Protein AF-W8VR87-F1 (afdb_monomer_lite)

Sequence (104 aa):
MQVTAYYTTHAPYSLTKVNDLENDFDFKKIDGTYYNSETDSNISMKHLEGANYEISYRSDKNTKGLLVSSTKILVNSYSLKFHEDALLLNGERIKKVRFHRKDK

pLDDT: mean 87.35, std 7.9, range [54.66, 95.56]

Radius of gyration: 15.16 Å; chains: 1; bounding box: 36×24×44 Å

Foldseek 3Di:
DKDWDDDPPDDIDIDDDADAEDPPQDPQVQAAKWAAPVVRWIWGWDDDDDQWIWIDGDPPDIFIWGRRYSFWIDTPQWIWGDDDQWIFIDGPPDGRRITGGPPD

Secondary structure (DSSP, 8-state):
-EEEE--SSS--EEEEPPPPPPTT--GGGG-EEEEETTTTEEEEEEEEETTEEEEEEETTEEEEEEEEETTEEEETTEEEEEETTEEEEE-SS---EEEEES--

Organism: NCBI:txid1454201

Structure (mmCIF, N/CA/C/O backbone):
data_AF-W8VR87-F1
#
_entry.id   AF-W8VR87-F1
#
loop_
_atom_site.group_PDB
_atom_site.id
_atom_site.type_symbol
_atom_site.label_atom_id
_atom_site.label_alt_id
_atom_site.label_comp_id
_atom_site.label_asym_id
_atom_site.label_entity_id
_atom_site.label_seq_id
_atom_site.pdbx_PDB_ins_code
_atom_site.Cartn_x
_atom_site.Cartn_y
_atom_site.Cartn_z
_atom_site.occupancy
_atom_site.B_iso_or_equiv
_atom_site.auth_seq_id
_atom_site.auth_comp_id
_atom_site.auth_asym_id
_atom_site.auth_atom_id
_atom_site.pdbx_PDB_model_num
ATOM 1 N N . MET A 1 1 ? -19.605 -4.711 -7.605 1.00 71.38 1 MET A N 1
ATOM 2 C CA . MET A 1 1 ? -20.234 -4.251 -8.868 1.00 71.38 1 MET A CA 1
ATOM 3 C C . MET A 1 1 ? -19.171 -3.584 -9.732 1.00 71.38 1 MET A C 1
ATOM 5 O O . MET A 1 1 ? -18.379 -2.815 -9.196 1.00 71.38 1 MET A O 1
ATOM 9 N N . GLN A 1 2 ? -19.120 -3.895 -11.027 1.00 78.81 2 GLN A N 1
ATOM 10 C CA . GLN A 1 2 ? -18.176 -3.317 -11.989 1.00 78.81 2 GLN A CA 1
ATOM 11 C C . GLN A 1 2 ? -18.969 -2.678 -13.128 1.00 78.81 2 GLN A C 1
ATOM 13 O O . GLN A 1 2 ? -19.934 -3.270 -13.601 1.00 78.81 2 GLN A O 1
ATOM 18 N N . VAL A 1 3 ? -18.571 -1.476 -13.535 1.00 82.19 3 VAL A N 1
ATOM 19 C CA . VAL A 1 3 ? -19.163 -0.743 -14.656 1.00 82.19 3 VAL A CA 1
ATOM 20 C C . VAL A 1 3 ? -18.102 -0.616 -15.737 1.00 82.19 3 VAL A C 1
ATOM 22 O O . VAL A 1 3 ? -16.987 -0.173 -15.457 1.00 82.19 3 VAL A O 1
ATOM 25 N N . THR A 1 4 ? -18.442 -1.006 -16.962 1.00 86.06 4 THR A N 1
ATOM 26 C CA . THR A 1 4 ? -17.551 -0.910 -18.121 1.00 86.06 4 THR A CA 1
ATOM 27 C C . THR A 1 4 ? -18.212 -0.047 -19.186 1.00 86.06 4 THR A C 1
ATOM 29 O O . THR A 1 4 ? -19.338 -0.320 -19.594 1.00 86.06 4 THR A O 1
ATOM 32 N N . ALA A 1 5 ? -17.514 1.001 -19.618 1.00 84.19 5 ALA A N 1
ATOM 33 C CA . ALA A 1 5 ? -17.937 1.874 -20.702 1.00 84.19 5 ALA A CA 1
ATOM 34 C C . ALA A 1 5 ? -17.221 1.475 -21.997 1.00 84.19 5 ALA A C 1
ATOM 36 O O . ALA A 1 5 ? -15.992 1.343 -22.027 1.00 84.19 5 ALA A O 1
ATOM 37 N N . TYR A 1 6 ? -18.003 1.289 -23.059 1.00 87.62 6 TYR A N 1
ATOM 38 C CA . TYR A 1 6 ? -17.521 0.930 -24.388 1.00 87.62 6 TYR A CA 1
ATOM 39 C C . TYR A 1 6 ? -17.634 2.134 -25.320 1.00 87.62 6 TYR A C 1
ATOM 41 O O . TYR A 1 6 ? -18.678 2.781 -25.379 1.00 87.62 6 TYR A O 1
ATOM 49 N N . TYR A 1 7 ? -16.566 2.402 -26.064 1.00 83.38 7 TYR A N 1
ATOM 50 C CA . TYR A 1 7 ? -16.497 3.463 -27.063 1.00 83.38 7 TYR A CA 1
ATOM 51 C C . TYR A 1 7 ? -15.960 2.883 -28.370 1.00 83.38 7 TYR A C 1
ATOM 53 O O . TYR A 1 7 ? -15.197 1.920 -28.359 1.00 83.38 7 TYR A O 1
ATOM 61 N N . THR A 1 8 ? -16.345 3.465 -29.503 1.00 86.31 8 THR A N 1
ATOM 62 C CA . THR A 1 8 ? -15.891 3.011 -30.828 1.00 86.31 8 THR A CA 1
ATOM 63 C C . THR A 1 8 ? -14.470 3.470 -31.160 1.00 86.31 8 THR A C 1
ATOM 65 O O . THR A 1 8 ? -13.828 2.878 -32.021 1.00 86.31 8 THR A O 1
ATOM 68 N N . THR A 1 9 ? -13.969 4.514 -30.491 1.00 90.94 9 THR A N 1
ATOM 69 C CA . THR A 1 9 ? -12.705 5.189 -30.829 1.00 90.94 9 THR A CA 1
ATOM 70 C C . THR A 1 9 ? -11.526 4.806 -29.937 1.00 90.94 9 THR A C 1
ATOM 72 O O . THR A 1 9 ? -10.380 5.033 -30.323 1.00 90.94 9 THR A O 1
ATOM 75 N N . HIS A 1 10 ? -11.772 4.238 -28.752 1.00 80.12 10 HIS A N 1
ATOM 76 C CA . HIS A 1 10 ? -10.743 3.937 -27.752 1.00 80.12 10 HIS A CA 1
ATOM 77 C C . HIS A 1 10 ? -11.044 2.630 -27.017 1.00 80.12 10 HIS A C 1
ATOM 79 O O . HIS A 1 10 ? -12.169 2.131 -27.035 1.00 80.12 10 HIS A O 1
ATOM 85 N N . ALA A 1 11 ? -10.026 2.090 -26.344 1.00 80.94 11 ALA A N 1
ATOM 86 C CA . ALA A 1 11 ? -10.167 0.876 -25.551 1.00 80.94 11 ALA A CA 1
ATOM 87 C C . ALA A 1 11 ? -11.200 1.049 -24.410 1.00 80.94 11 ALA A C 1
ATOM 89 O O . ALA A 1 11 ? -11.346 2.155 -23.883 1.00 80.94 11 ALA A O 1
ATOM 90 N N . PRO A 1 12 ? -11.901 -0.026 -23.998 1.00 84.38 12 PRO A N 1
ATOM 91 C CA . PRO A 1 12 ? -12.911 0.042 -22.945 1.00 84.38 12 PRO A CA 1
ATOM 92 C C . PRO A 1 12 ? -12.331 0.481 -21.599 1.00 84.38 12 PRO A C 1
ATOM 94 O O . PRO A 1 12 ? -11.272 0.010 -21.178 1.00 84.38 12 PRO A O 1
ATOM 97 N N . TYR A 1 13 ? -13.082 1.309 -20.876 1.00 80.44 13 TYR A N 1
ATOM 98 C CA . TYR A 1 13 ? -12.734 1.736 -19.521 1.00 80.44 13 TYR A CA 1
ATOM 99 C C . TYR A 1 13 ? -13.603 0.999 -18.507 1.00 80.44 13 TYR A C 1
ATOM 101 O O . TYR A 1 13 ? -14.819 0.927 -18.666 1.00 80.44 13 TYR A O 1
ATOM 109 N N . SER A 1 14 ? -12.990 0.449 -17.456 1.00 77.44 14 SER A N 1
ATOM 110 C CA . SER A 1 14 ? -13.707 -0.260 -16.388 1.00 77.44 14 SER A CA 1
ATOM 111 C C . SER A 1 14 ? -13.452 0.376 -15.027 1.00 77.44 14 SER A C 1
ATOM 113 O O . SER A 1 14 ? -12.302 0.590 -14.641 1.00 77.44 14 SER A O 1
ATOM 115 N N . LEU A 1 15 ? -14.530 0.622 -14.284 1.00 80.50 15 LEU A N 1
ATOM 116 C CA . LEU A 1 15 ? -14.512 1.083 -12.901 1.00 80.50 15 LEU A CA 1
ATOM 117 C C . LEU A 1 15 ? -15.139 0.008 -12.005 1.00 80.50 15 LEU A C 1
ATOM 119 O O . LEU A 1 15 ? -16.288 -0.391 -12.194 1.00 80.50 15 LEU A O 1
ATOM 123 N N . THR A 1 16 ? -14.398 -0.458 -11.003 1.00 76.56 16 THR A N 1
ATOM 124 C CA . THR A 1 16 ? -14.889 -1.445 -10.030 1.00 76.56 16 THR A CA 1
ATOM 125 C C . THR A 1 16 ? -15.177 -0.747 -8.706 1.00 76.56 16 THR A C 1
ATOM 127 O O . THR A 1 16 ? -14.275 -0.127 -8.139 1.00 76.56 16 THR A O 1
ATOM 130 N N . LYS A 1 17 ? -16.414 -0.866 -8.198 1.00 75.69 17 LYS A N 1
ATOM 131 C CA . LYS A 1 17 ? -16.760 -0.396 -6.849 1.00 75.69 17 LYS A CA 1
ATOM 132 C C . LYS A 1 17 ? -15.943 -1.191 -5.832 1.00 75.69 17 LYS A C 1
ATOM 134 O O . LYS A 1 17 ? -15.944 -2.422 -5.879 1.00 75.69 17 LYS A O 1
ATOM 139 N N . VAL A 1 18 ? -15.254 -0.486 -4.944 1.00 70.94 18 VAL A N 1
ATOM 140 C CA . VAL A 1 18 ? -14.530 -1.092 -3.826 1.00 70.94 18 VAL A CA 1
ATOM 141 C C . VAL A 1 18 ? -15.487 -1.196 -2.638 1.00 70.94 18 VAL A C 1
ATOM 143 O O . VAL A 1 18 ? -16.355 -0.338 -2.484 1.00 70.94 18 VAL A O 1
ATOM 146 N N . ASN A 1 19 ? -15.377 -2.271 -1.858 1.00 75.94 19 ASN A N 1
ATOM 147 C CA . ASN A 1 19 ? -16.158 -2.420 -0.633 1.00 75.94 19 ASN A CA 1
ATOM 148 C C . ASN A 1 19 ? -15.685 -1.406 0.408 1.00 75.94 19 ASN A C 1
ATOM 150 O O . ASN A 1 19 ? -14.486 -1.121 0.490 1.00 75.94 19 ASN A O 1
ATOM 154 N N . ASP A 1 20 ? -16.635 -0.899 1.186 1.00 72.56 20 ASP A N 1
ATOM 155 C CA . ASP A 1 20 ? -16.362 0.036 2.268 1.00 72.56 20 ASP A CA 1
ATOM 156 C C . ASP A 1 20 ? -15.540 -0.636 3.382 1.00 72.56 20 ASP A C 1
ATOM 158 O O . ASP A 1 20 ? -15.425 -1.864 3.456 1.00 72.56 20 ASP A O 1
ATOM 162 N N . LEU A 1 21 ? -14.922 0.187 4.229 1.00 76.31 21 LEU A N 1
ATOM 163 C CA . LEU A 1 21 ? -14.232 -0.278 5.429 1.00 76.31 21 LEU A CA 1
ATOM 164 C C . LEU A 1 21 ? -15.253 -0.859 6.412 1.00 76.31 21 LEU A C 1
ATOM 166 O O . LEU A 1 21 ? -16.270 -0.231 6.698 1.00 76.31 21 LEU A O 1
ATOM 170 N N . GLU A 1 22 ? -14.977 -2.056 6.923 1.00 76.19 22 GLU A N 1
ATOM 171 C CA . GLU A 1 22 ? -15.753 -2.631 8.021 1.00 76.19 22 GLU A CA 1
ATOM 172 C C . GLU A 1 22 ? -15.567 -1.774 9.283 1.00 76.19 22 GLU A C 1
ATOM 174 O O . GLU A 1 22 ? -14.479 -1.242 9.516 1.00 76.19 22 GLU A O 1
ATOM 179 N N . ASN A 1 23 ? -16.618 -1.636 10.098 1.00 71.75 23 ASN A N 1
ATOM 180 C CA . ASN A 1 23 ? -16.594 -0.767 11.284 1.00 71.75 23 ASN A CA 1
ATOM 181 C C . ASN A 1 23 ? -15.508 -1.165 12.302 1.00 71.75 23 ASN A C 1
ATOM 183 O O . ASN A 1 23 ? -14.956 -0.293 12.966 1.00 71.75 23 ASN A O 1
ATOM 187 N N . ASP A 1 24 ? -15.161 -2.454 12.368 1.00 80.75 24 ASP A N 1
ATOM 188 C CA . ASP A 1 24 ? -14.183 -3.011 13.312 1.00 80.75 24 ASP A CA 1
ATOM 189 C C . ASP A 1 24 ? -12.816 -3.285 12.660 1.00 80.75 24 ASP A C 1
ATOM 191 O O . ASP A 1 24 ? -12.053 -4.150 13.098 1.00 80.75 24 ASP A O 1
ATOM 195 N N . PHE A 1 25 ? -12.494 -2.584 11.569 1.00 83.75 25 PHE A N 1
ATOM 196 C CA . PHE A 1 25 ? -11.222 -2.773 10.882 1.00 83.75 25 PHE A CA 1
ATOM 197 C C . PHE A 1 25 ? -10.035 -2.358 11.769 1.00 83.75 25 PHE A C 1
ATOM 199 O O . PHE A 1 25 ? -9.902 -1.198 12.160 1.00 83.75 25 PHE A O 1
ATOM 206 N N . ASP A 1 26 ? -9.122 -3.296 12.039 1.00 87.81 26 ASP A N 1
ATOM 207 C CA . ASP A 1 26 ? -7.871 -2.996 12.738 1.00 87.81 26 ASP A CA 1
ATOM 208 C C . ASP A 1 26 ? -6.890 -2.272 11.807 1.00 87.81 26 ASP A C 1
ATOM 210 O O . ASP A 1 26 ? -6.113 -2.880 11.062 1.00 87.81 26 ASP A O 1
ATOM 214 N N . PHE A 1 27 ? -6.911 -0.943 11.880 1.00 87.44 27 PHE A N 1
ATOM 215 C CA . PHE A 1 27 ? -6.040 -0.076 11.095 1.00 87.44 27 PHE A CA 1
ATOM 216 C C . PHE A 1 27 ? -4.546 -0.318 11.359 1.00 87.44 27 PHE A C 1
ATOM 218 O O . PHE A 1 27 ? -3.735 -0.153 10.443 1.00 87.44 27 PHE A O 1
AT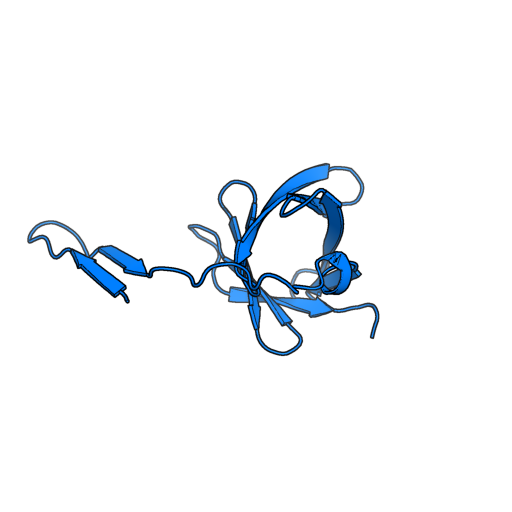OM 225 N N . LYS A 1 28 ? -4.163 -0.759 12.562 1.00 88.75 28 LYS A N 1
ATOM 226 C CA . LYS A 1 28 ? -2.753 -0.981 12.915 1.00 88.75 28 LYS A CA 1
ATOM 227 C C . LYS A 1 28 ? -2.190 -2.271 12.332 1.00 88.75 28 LYS A C 1
ATOM 229 O O . LYS A 1 28 ? -0.976 -2.405 12.214 1.00 88.75 28 LYS A O 1
ATOM 234 N N . LYS A 1 29 ? -3.038 -3.202 11.887 1.00 89.06 29 LYS A N 1
ATOM 235 C CA . LYS A 1 29 ? -2.603 -4.454 11.244 1.00 89.06 29 LYS A CA 1
ATOM 236 C C . LYS A 1 29 ? -1.713 -4.225 10.013 1.00 89.06 29 LYS A C 1
ATOM 238 O O . LYS A 1 29 ? -0.870 -5.073 9.693 1.00 89.06 29 LYS A O 1
ATOM 243 N N . ILE A 1 30 ? -1.928 -3.103 9.323 1.00 89.94 30 ILE A N 1
ATOM 244 C CA . ILE A 1 30 ? -1.217 -2.704 8.102 1.00 89.94 30 ILE A CA 1
ATOM 245 C C . ILE A 1 30 ? 0.205 -2.201 8.393 1.00 89.94 30 ILE A C 1
ATOM 247 O O . ILE A 1 30 ? 1.065 -2.287 7.510 1.00 89.94 30 ILE A O 1
ATOM 251 N N . ASP A 1 31 ? 0.465 -1.721 9.609 1.00 92.00 31 ASP A N 1
ATOM 252 C CA . ASP A 1 31 ? 1.739 -1.108 9.976 1.00 92.00 31 ASP A CA 1
ATOM 253 C C . ASP A 1 31 ? 2.899 -2.086 9.830 1.00 92.00 31 ASP A C 1
ATOM 255 O O . ASP A 1 31 ? 2.817 -3.254 10.214 1.00 92.00 31 ASP A O 1
ATOM 259 N N . GLY A 1 32 ? 4.009 -1.606 9.286 1.00 91.44 32 GLY A N 1
ATOM 260 C CA . GLY A 1 32 ? 5.209 -2.413 9.113 1.00 91.44 32 GLY A CA 1
ATOM 261 C C . GLY A 1 32 ? 5.958 -2.085 7.837 1.00 91.44 32 GLY A C 1
ATOM 262 O O . GLY A 1 32 ? 5.639 -1.135 7.117 1.00 91.44 32 GLY A O 1
ATOM 263 N N . THR A 1 33 ? 6.979 -2.891 7.570 1.00 92.62 33 THR A N 1
ATOM 264 C CA . THR A 1 33 ? 7.855 -2.729 6.410 1.00 92.62 33 THR A CA 1
ATOM 265 C C . THR A 1 33 ? 7.670 -3.869 5.419 1.00 92.62 33 THR A C 1
ATOM 267 O O . THR A 1 33 ? 7.636 -5.047 5.773 1.00 92.62 33 THR A O 1
ATOM 270 N N . TYR A 1 34 ? 7.578 -3.505 4.146 1.00 93.19 34 TYR A N 1
ATOM 271 C CA . TYR A 1 34 ? 7.403 -4.399 3.015 1.00 93.19 34 TYR A CA 1
ATOM 272 C C . TYR A 1 34 ? 8.616 -4.271 2.096 1.00 93.19 34 TYR A C 1
ATOM 274 O O . TYR A 1 34 ? 8.985 -3.167 1.707 1.00 93.19 34 TYR A O 1
ATOM 282 N N . TYR A 1 35 ? 9.231 -5.389 1.732 1.00 94.06 35 TYR A N 1
ATOM 283 C CA . TYR A 1 35 ? 10.447 -5.453 0.932 1.00 94.06 35 TYR A CA 1
ATOM 284 C C . TYR A 1 35 ? 10.196 -6.158 -0.400 1.00 94.06 35 TYR A C 1
ATOM 286 O O . TYR A 1 35 ? 9.523 -7.188 -0.455 1.00 94.06 35 TYR A O 1
ATOM 294 N N . ASN A 1 36 ? 10.748 -5.613 -1.477 1.00 93.69 36 ASN A N 1
ATOM 295 C CA . ASN A 1 36 ? 10.809 -6.265 -2.778 1.00 93.69 36 ASN A CA 1
ATOM 296 C C . ASN A 1 36 ? 12.268 -6.649 -3.065 1.00 93.69 36 ASN A C 1
ATOM 298 O O . ASN A 1 36 ? 13.133 -5.777 -3.142 1.00 93.69 36 ASN A O 1
ATOM 302 N N . SER A 1 37 ? 12.514 -7.948 -3.246 1.00 92.12 37 SER A N 1
ATOM 303 C CA . SER A 1 37 ? 13.837 -8.518 -3.524 1.00 92.12 37 SER A CA 1
ATOM 304 C C . SER A 1 37 ? 14.307 -8.354 -4.973 1.00 92.12 37 SER A C 1
ATOM 306 O O . SER A 1 37 ? 15.491 -8.501 -5.241 1.00 92.12 37 SER A O 1
ATOM 308 N N . GLU A 1 38 ? 13.405 -8.081 -5.916 1.00 91.44 38 GLU A N 1
ATOM 309 C CA . GLU A 1 38 ? 13.730 -7.879 -7.336 1.00 91.44 38 GLU A CA 1
ATOM 310 C C . GLU A 1 38 ? 14.339 -6.493 -7.586 1.00 91.44 38 GLU A C 1
ATOM 312 O O . GLU A 1 38 ? 15.220 -6.342 -8.428 1.00 91.44 38 GLU A O 1
ATOM 317 N N . THR A 1 39 ? 13.869 -5.478 -6.858 1.00 90.44 39 THR A N 1
ATOM 318 C CA . THR A 1 39 ? 14.272 -4.073 -7.026 1.00 90.44 39 THR A CA 1
ATOM 319 C C . THR A 1 39 ? 15.038 -3.509 -5.832 1.00 90.44 39 THR A C 1
ATOM 321 O O . THR A 1 39 ? 15.344 -2.319 -5.826 1.00 90.44 39 THR A O 1
ATOM 324 N N . ASP A 1 40 ? 15.306 -4.337 -4.818 1.00 90.25 40 ASP A N 1
ATOM 325 C CA . ASP A 1 40 ? 15.948 -3.965 -3.550 1.00 90.25 40 ASP A CA 1
ATOM 326 C C . ASP A 1 40 ? 15.328 -2.710 -2.904 1.00 90.25 40 ASP A C 1
ATOM 328 O O . ASP A 1 40 ? 15.996 -1.766 -2.480 1.00 90.25 40 ASP A O 1
ATOM 332 N N . SER A 1 41 ? 13.995 -2.667 -2.878 1.00 89.94 41 SER A N 1
ATOM 333 C CA . SER A 1 41 ? 13.238 -1.495 -2.425 1.00 89.94 41 SER A CA 1
ATOM 334 C C . SER A 1 41 ? 12.326 -1.825 -1.254 1.00 89.94 41 SER A C 1
ATOM 336 O O . SER A 1 41 ? 11.730 -2.902 -1.212 1.00 89.94 41 SER A O 1
ATOM 338 N N . ASN A 1 42 ? 12.171 -0.871 -0.335 1.00 92.38 42 ASN A N 1
ATOM 339 C CA . ASN A 1 42 ? 11.323 -0.997 0.845 1.00 92.38 42 ASN A CA 1
ATOM 340 C C . ASN A 1 42 ? 10.153 -0.010 0.793 1.00 92.38 42 ASN A C 1
ATOM 342 O O . ASN A 1 42 ? 10.285 1.102 0.289 1.00 92.38 42 ASN A O 1
ATOM 346 N N . ILE A 1 43 ? 9.022 -0.414 1.358 1.00 92.38 43 ILE A N 1
ATOM 347 C CA . ILE A 1 43 ? 7.875 0.442 1.645 1.00 92.38 43 ILE A CA 1
ATOM 348 C C . ILE A 1 43 ? 7.564 0.275 3.123 1.00 92.38 43 ILE A C 1
ATOM 350 O O . ILE A 1 43 ? 7.223 -0.826 3.545 1.00 92.38 43 ILE A O 1
ATOM 354 N N . SER A 1 44 ? 7.642 1.344 3.904 1.00 93.19 44 SER A N 1
ATOM 355 C CA . SER A 1 44 ? 7.165 1.335 5.286 1.00 93.19 44 SER A CA 1
ATOM 356 C C . SER A 1 44 ? 5.828 2.056 5.376 1.00 93.19 44 SER A C 1
ATOM 358 O O . SER A 1 44 ? 5.609 3.076 4.721 1.00 93.19 44 SER A O 1
ATOM 360 N N . MET A 1 45 ? 4.921 1.498 6.173 1.00 93.12 45 MET A N 1
ATOM 361 C CA . MET A 1 45 ? 3.594 2.046 6.428 1.00 93.12 45 MET A CA 1
ATOM 362 C C . MET A 1 45 ? 3.399 2.250 7.917 1.00 93.12 45 MET A C 1
ATOM 364 O O . MET A 1 45 ? 3.718 1.368 8.716 1.00 93.12 45 MET A O 1
ATOM 368 N N . LYS A 1 46 ? 2.844 3.405 8.268 1.00 93.62 46 LYS A N 1
ATOM 369 C CA . LYS A 1 46 ? 2.507 3.762 9.637 1.00 93.62 46 LYS A CA 1
ATOM 370 C C . LYS A 1 46 ? 1.125 4.392 9.680 1.00 93.62 46 LYS A C 1
ATOM 372 O O . LYS A 1 46 ? 0.861 5.366 8.975 1.00 93.62 46 LYS A O 1
ATOM 377 N N . HIS A 1 47 ? 0.250 3.851 10.510 1.00 94.94 47 HIS A N 1
ATOM 378 C CA . HIS A 1 47 ? -1.064 4.412 10.764 1.00 94.94 47 HIS A CA 1
ATOM 379 C C . HIS A 1 47 ? -0.935 5.790 11.421 1.00 94.94 47 HIS A C 1
ATOM 381 O O . HIS A 1 47 ? -0.145 5.980 12.349 1.00 94.94 47 HIS A O 1
ATOM 387 N N . LEU A 1 48 ? -1.690 6.763 10.907 1.00 91.31 48 LEU A N 1
ATOM 388 C CA . LEU A 1 48 ? -1.775 8.104 11.482 1.00 91.31 48 LEU A CA 1
ATOM 389 C C . LEU A 1 48 ? -3.070 8.248 12.283 1.00 91.31 48 LEU A C 1
ATOM 391 O O . LEU A 1 48 ? -3.059 8.201 13.509 1.00 91.31 48 LEU A O 1
ATOM 395 N N . GLU A 1 49 ? -4.185 8.433 11.579 1.00 90.00 49 GLU A N 1
ATOM 396 C CA . GLU A 1 49 ? -5.504 8.646 12.167 1.00 90.00 49 GLU A CA 1
ATOM 397 C C . GLU A 1 49 ? -6.593 8.269 11.159 1.00 90.00 49 GLU A C 1
ATOM 399 O O . GLU A 1 49 ? -6.508 8.601 9.968 1.00 90.00 49 GLU A O 1
ATOM 404 N N . GLY A 1 50 ? -7.633 7.578 11.637 1.00 88.06 50 GLY A N 1
ATOM 405 C CA . GLY A 1 50 ? -8.718 7.076 10.797 1.00 88.06 50 GLY A CA 1
ATOM 406 C C . GLY A 1 50 ? -8.178 6.204 9.663 1.00 88.06 50 GLY A C 1
ATOM 407 O O . GLY A 1 50 ? -7.400 5.285 9.898 1.00 88.06 50 GLY A O 1
ATOM 408 N N . ALA A 1 51 ? -8.546 6.531 8.426 1.00 90.44 51 ALA A N 1
ATOM 409 C CA . ALA A 1 51 ? -8.087 5.835 7.225 1.00 90.44 51 ALA A CA 1
ATOM 410 C C . ALA A 1 51 ? -6.757 6.373 6.650 1.00 90.44 51 ALA A C 1
ATOM 412 O O . ALA A 1 51 ? -6.357 5.968 5.556 1.00 90.44 51 ALA A O 1
ATOM 413 N N . ASN A 1 52 ? -6.081 7.304 7.332 1.00 93.62 52 ASN A N 1
ATOM 414 C CA . ASN A 1 52 ? -4.851 7.917 6.835 1.00 93.62 52 ASN A CA 1
ATOM 415 C C . ASN A 1 52 ? -3.609 7.159 7.306 1.00 93.62 52 ASN A C 1
A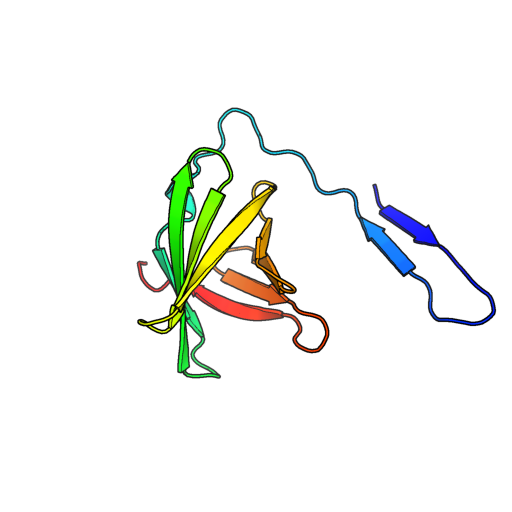TOM 417 O O . ASN A 1 52 ? -3.471 6.821 8.483 1.00 93.62 52 ASN A O 1
ATOM 421 N N . TYR A 1 53 ? -2.671 6.980 6.383 1.00 94.56 53 TYR A N 1
ATOM 422 C CA . TYR A 1 53 ? -1.386 6.334 6.621 1.00 94.56 53 TYR A CA 1
ATOM 423 C C . TYR A 1 53 ? -0.249 7.234 6.152 1.00 94.56 53 TYR A C 1
ATOM 425 O O . TYR A 1 53 ? -0.356 7.925 5.139 1.00 94.56 53 TYR A O 1
ATOM 433 N N . GLU A 1 54 ? 0.860 7.200 6.872 1.00 94.69 54 GLU A N 1
ATOM 434 C CA . GLU A 1 54 ? 2.144 7.693 6.404 1.00 94.69 54 GLU A CA 1
ATOM 435 C C . GLU A 1 54 ? 2.881 6.553 5.707 1.00 94.69 54 GLU A C 1
ATOM 437 O O . GLU A 1 54 ? 2.971 5.439 6.226 1.00 94.69 54 GLU A O 1
ATOM 442 N N . ILE A 1 55 ? 3.370 6.823 4.501 1.00 93.50 55 ILE A N 1
ATOM 443 C CA . ILE A 1 55 ? 4.021 5.834 3.649 1.00 93.50 55 ILE A CA 1
ATOM 444 C C . ILE A 1 55 ? 5.363 6.387 3.217 1.00 93.50 55 ILE A C 1
ATOM 446 O O . ILE A 1 55 ? 5.438 7.488 2.666 1.00 93.50 55 ILE A O 1
ATOM 450 N N . SER A 1 56 ? 6.415 5.609 3.436 1.00 91.50 56 SER A N 1
ATOM 451 C CA . SER A 1 56 ? 7.772 5.949 3.029 1.00 91.50 56 SER A CA 1
ATOM 452 C C . SER A 1 56 ? 8.326 4.886 2.085 1.00 91.50 56 SER A C 1
ATOM 454 O O . SER A 1 56 ? 8.297 3.691 2.364 1.00 91.50 56 SER A O 1
ATOM 456 N N . TYR A 1 57 ? 8.810 5.331 0.925 1.00 83.44 57 TYR A N 1
ATOM 457 C CA . TYR A 1 57 ? 9.441 4.471 -0.093 1.00 83.44 57 TYR A CA 1
ATOM 458 C C . TYR A 1 57 ? 10.973 4.457 0.032 1.00 83.44 57 TYR A C 1
ATOM 460 O O . TYR A 1 57 ? 11.666 3.635 -0.563 1.00 83.44 57 TYR A O 1
ATOM 468 N N . ARG A 1 58 ? 11.510 5.440 0.757 1.00 72.62 58 ARG A N 1
ATOM 469 C CA . ARG A 1 58 ? 12.929 5.669 1.028 1.00 72.62 58 ARG A CA 1
ATOM 470 C C . ARG A 1 58 ? 13.023 6.514 2.298 1.00 72.62 58 ARG A C 1
ATOM 472 O O . ARG A 1 58 ? 12.076 7.234 2.609 1.00 72.62 58 ARG A O 1
ATOM 479 N N . SER A 1 59 ? 14.141 6.431 3.013 1.00 65.94 59 SER A N 1
ATOM 480 C CA . SER A 1 59 ? 14.341 7.033 4.341 1.00 65.94 59 SER A CA 1
ATOM 481 C C . SER A 1 59 ? 14.074 8.544 4.434 1.00 65.94 59 SER A C 1
ATOM 483 O O . SER A 1 59 ? 13.935 9.065 5.532 1.00 65.94 59 SER A O 1
ATOM 485 N N . ASP A 1 60 ? 14.021 9.249 3.304 1.00 67.50 60 ASP A N 1
ATOM 486 C CA . ASP A 1 60 ? 13.934 10.705 3.197 1.00 67.50 60 ASP A CA 1
ATOM 487 C C . ASP A 1 60 ? 12.597 11.225 2.637 1.00 67.50 60 ASP A C 1
ATOM 489 O O . ASP A 1 60 ? 12.390 12.439 2.588 1.00 67.50 60 ASP A O 1
ATOM 493 N N . LYS A 1 61 ? 11.682 10.348 2.196 1.00 78.12 61 LYS A N 1
ATOM 494 C CA . LYS A 1 61 ? 10.422 10.767 1.560 1.00 78.12 61 LYS A CA 1
ATOM 495 C C . LYS A 1 61 ? 9.212 10.066 2.153 1.00 78.12 61 LYS A C 1
ATOM 497 O O . LYS A 1 61 ? 8.949 8.902 1.849 1.00 78.12 61 LYS A O 1
ATOM 502 N N . ASN A 1 62 ? 8.425 10.849 2.887 1.00 87.00 62 ASN A N 1
ATOM 503 C CA . ASN A 1 62 ? 7.129 10.449 3.414 1.00 87.00 62 ASN A CA 1
ATOM 504 C C . ASN A 1 62 ? 6.015 11.040 2.551 1.00 87.00 62 ASN A C 1
ATOM 506 O O . ASN A 1 62 ? 6.079 12.181 2.091 1.00 87.00 62 ASN A O 1
ATOM 510 N N . THR A 1 63 ? 4.971 10.258 2.334 1.00 92.38 63 THR A N 1
ATOM 511 C CA . THR A 1 63 ? 3.756 10.695 1.659 1.00 92.38 63 THR A CA 1
ATOM 512 C C . THR A 1 63 ? 2.537 10.169 2.401 1.00 92.38 63 THR A C 1
ATOM 514 O O . THR A 1 63 ? 2.639 9.258 3.222 1.00 92.38 63 THR A O 1
ATOM 517 N N . LYS A 1 64 ? 1.373 10.757 2.129 1.00 94.06 64 LYS A N 1
ATOM 518 C CA . LYS A 1 64 ? 0.120 10.351 2.760 1.00 94.06 64 LYS A CA 1
ATOM 519 C C . LYS A 1 64 ? -0.610 9.364 1.861 1.00 94.06 64 LYS A C 1
ATOM 521 O O . LYS A 1 64 ? -0.806 9.621 0.674 1.00 94.06 64 LYS A O 1
ATOM 526 N N . GLY A 1 65 ? -1.008 8.245 2.446 1.00 94.06 65 GLY A N 1
ATOM 527 C CA . GLY A 1 65 ? -1.900 7.268 1.849 1.00 94.06 65 GLY A CA 1
ATOM 528 C C . GLY A 1 65 ? -3.285 7.329 2.477 1.00 94.06 65 GLY A C 1
ATOM 529 O O . GLY A 1 65 ? -3.422 7.605 3.668 1.00 94.06 65 GLY A O 1
ATOM 530 N N . LEU A 1 66 ? -4.303 7.032 1.675 1.00 94.38 66 LEU A N 1
ATOM 531 C CA . LEU A 1 66 ? -5.683 6.876 2.121 1.00 94.38 66 LEU A CA 1
ATOM 532 C C . LEU A 1 66 ? -6.126 5.430 1.916 1.00 94.38 66 LEU A C 1
ATOM 534 O O . LEU A 1 66 ? -6.145 4.932 0.787 1.00 94.38 66 LEU A O 1
ATOM 538 N N . LEU A 1 67 ? -6.507 4.763 2.998 1.00 93.31 67 LEU A N 1
ATOM 539 C CA . LEU A 1 67 ? -7.142 3.455 2.962 1.00 93.31 67 LEU A CA 1
ATOM 540 C C . LEU A 1 67 ? -8.583 3.618 2.476 1.00 93.31 67 LEU A C 1
ATOM 542 O O . LEU A 1 67 ? -9.423 4.203 3.147 1.00 93.31 67 LEU A O 1
ATOM 546 N N . VAL A 1 68 ? -8.863 3.111 1.280 1.00 91.06 68 VAL A N 1
ATOM 547 C CA . VAL A 1 68 ? -10.193 3.207 0.652 1.00 91.06 68 VAL A CA 1
ATOM 548 C C . VAL A 1 68 ? -10.999 1.918 0.787 1.00 91.06 68 VAL A C 1
ATOM 550 O O . VAL A 1 68 ? -12.148 1.867 0.370 1.00 91.06 68 VAL A O 1
ATOM 553 N N . SER A 1 69 ? -10.376 0.861 1.311 1.00 90.38 69 SER A N 1
ATOM 554 C CA . SER A 1 69 ? -11.003 -0.413 1.676 1.00 90.38 69 SER A CA 1
ATOM 555 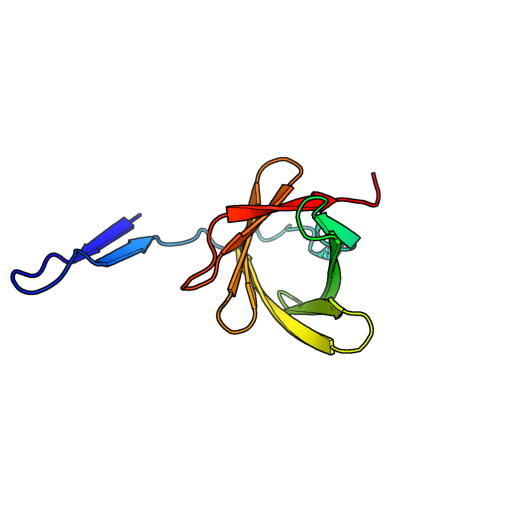C C . SER A 1 69 ? -10.040 -1.228 2.526 1.00 90.38 69 SER A C 1
ATOM 557 O O . SER A 1 69 ? -8.839 -0.960 2.490 1.00 90.38 69 SER A O 1
ATOM 559 N N . SER A 1 70 ? -10.521 -2.299 3.155 1.00 88.81 70 SER A N 1
ATOM 560 C CA . SER A 1 70 ? -9.710 -3.238 3.949 1.00 88.81 70 SER A CA 1
ATOM 561 C C . SER A 1 70 ? -8.467 -3.799 3.239 1.00 88.81 70 SER A C 1
ATOM 563 O O . SER A 1 70 ? -7.543 -4.276 3.891 1.00 88.81 70 SER A O 1
ATOM 565 N N . THR A 1 71 ? -8.419 -3.741 1.905 1.00 91.00 71 THR A N 1
ATOM 566 C CA . THR A 1 71 ? -7.340 -4.314 1.086 1.00 91.00 71 THR A CA 1
ATOM 567 C C . THR A 1 71 ? -6.664 -3.308 0.161 1.00 91.00 71 THR A C 1
ATOM 569 O O . THR A 1 71 ? -5.821 -3.706 -0.642 1.00 91.00 71 THR A O 1
ATOM 572 N N . LYS A 1 72 ? -7.007 -2.015 0.213 1.00 93.00 72 LYS A N 1
ATOM 573 C CA . LYS A 1 72 ? -6.511 -1.050 -0.779 1.00 93.00 72 LYS A CA 1
ATOM 574 C C . LYS A 1 72 ? -6.224 0.318 -0.187 1.00 93.00 72 LYS A C 1
ATOM 576 O O . LYS A 1 72 ? -7.125 0.969 0.333 1.00 93.00 72 LYS A O 1
ATOM 581 N N . ILE A 1 73 ? -5.001 0.786 -0.414 1.00 94.31 73 ILE A N 1
ATOM 582 C CA . ILE A 1 73 ? -4.559 2.148 -0.126 1.00 94.31 73 ILE A CA 1
ATOM 583 C C . ILE A 1 73 ? -4.280 2.880 -1.441 1.00 94.31 73 ILE A C 1
ATOM 585 O O . ILE A 1 73 ? -3.703 2.319 -2.377 1.00 94.31 73 ILE A O 1
ATOM 589 N N . LEU A 1 74 ? -4.698 4.139 -1.517 1.00 94.06 74 LEU A N 1
ATOM 590 C CA . LEU A 1 74 ? -4.328 5.071 -2.577 1.00 94.06 74 LEU A CA 1
ATOM 591 C C . LEU A 1 74 ? -3.227 5.999 -2.080 1.00 94.06 7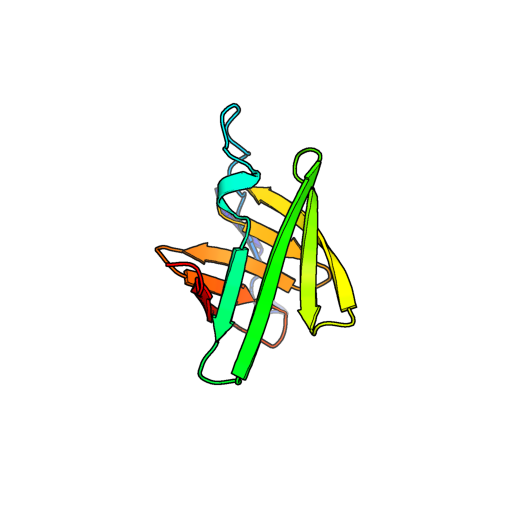4 LEU A C 1
ATOM 593 O O . LEU A 1 74 ? -3.331 6.543 -0.983 1.00 94.06 74 LEU A O 1
ATOM 597 N N . VAL A 1 75 ? -2.184 6.177 -2.886 1.00 93.31 75 VAL A N 1
ATOM 598 C CA . VAL A 1 75 ? -1.018 6.995 -2.540 1.00 93.31 75 VAL A CA 1
ATOM 599 C C . VAL A 1 75 ? -0.533 7.708 -3.791 1.00 93.31 75 VAL A C 1
ATOM 601 O O . VAL A 1 75 ? -0.012 7.067 -4.704 1.00 93.31 75 VAL A O 1
ATOM 604 N N . ASN A 1 76 ? -0.690 9.030 -3.854 1.00 89.62 76 ASN A N 1
ATOM 605 C CA . ASN A 1 76 ? -0.428 9.811 -5.069 1.00 89.62 76 ASN A CA 1
ATOM 606 C C . ASN A 1 76 ? -1.124 9.183 -6.300 1.00 89.62 76 ASN A C 1
ATOM 608 O O . ASN A 1 76 ? -2.338 8.994 -6.295 1.00 89.62 76 ASN A O 1
ATOM 612 N N . SER A 1 77 ? -0.364 8.827 -7.342 1.00 88.44 77 SER A N 1
ATOM 613 C CA . SER A 1 77 ? -0.839 8.142 -8.556 1.00 88.44 77 SER A CA 1
ATOM 614 C C . SER A 1 77 ? -0.729 6.609 -8.500 1.00 88.44 77 SER A C 1
ATOM 616 O O . SER A 1 77 ? -0.938 5.927 -9.507 1.00 88.44 77 SER A O 1
ATOM 618 N N . TYR A 1 78 ? -0.406 6.050 -7.333 1.00 92.56 78 TYR A N 1
ATOM 619 C CA . TYR A 1 78 ? -0.273 4.617 -7.108 1.00 92.56 78 TYR A CA 1
ATOM 620 C C . TYR A 1 78 ? -1.426 4.070 -6.269 1.00 92.56 78 TYR A C 1
ATOM 622 O O . TYR A 1 78 ? -2.035 4.746 -5.439 1.00 92.56 78 TYR A O 1
ATOM 630 N N . SER A 1 79 ? -1.697 2.785 -6.463 1.00 94.25 79 SER A N 1
ATOM 631 C CA . SER A 1 79 ? -2.549 1.992 -5.592 1.00 94.25 79 SER A CA 1
ATOM 632 C C . SER A 1 79 ? -1.767 0.812 -5.044 1.00 94.25 79 SER A C 1
ATOM 634 O O . SER A 1 79 ? -1.088 0.094 -5.782 1.00 94.25 79 SER A O 1
ATOM 636 N N . LEU A 1 80 ? -1.885 0.625 -3.740 1.00 94.69 80 LEU A N 1
ATOM 637 C CA . LEU A 1 80 ?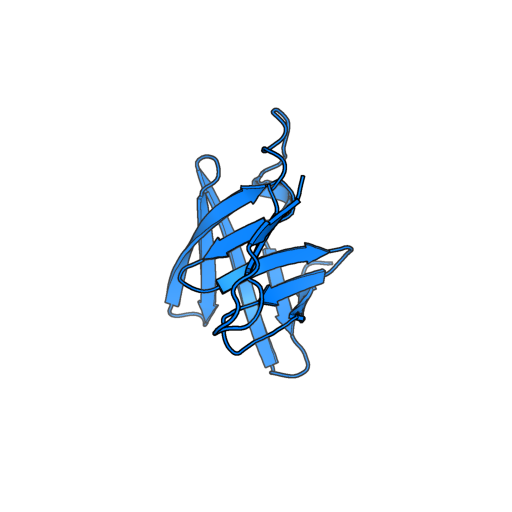 -1.301 -0.473 -3.001 1.00 94.69 80 LEU A CA 1
ATOM 638 C C . LEU A 1 80 ? -2.435 -1.420 -2.630 1.00 94.69 80 LEU A C 1
ATOM 640 O O . LEU A 1 80 ? -3.434 -0.991 -2.053 1.00 94.69 80 LEU A O 1
ATOM 644 N N . LYS A 1 81 ? -2.320 -2.687 -3.026 1.00 94.38 81 LYS A N 1
ATOM 645 C CA . LYS A 1 81 ? -3.319 -3.718 -2.738 1.00 94.38 81 LYS A CA 1
ATOM 646 C C . LYS A 1 81 ? -2.720 -4.808 -1.869 1.00 94.38 81 LYS A C 1
ATOM 648 O O . LYS A 1 81 ? -1.708 -5.386 -2.249 1.00 94.38 81 LYS A O 1
ATOM 653 N N . PHE A 1 82 ? -3.374 -5.116 -0.762 1.00 92.00 82 PHE A N 1
ATOM 654 C CA . PHE A 1 82 ? -3.046 -6.271 0.062 1.00 92.00 82 PHE A CA 1
ATOM 655 C C . PHE A 1 82 ? -3.684 -7.511 -0.556 1.00 92.00 82 PHE A C 1
ATOM 657 O O . PHE A 1 82 ? -4.884 -7.531 -0.843 1.00 92.00 82 PHE A O 1
ATOM 664 N N . HIS A 1 83 ? -2.870 -8.526 -0.809 1.00 88.75 83 HIS A N 1
ATOM 665 C CA . HIS A 1 83 ? -3.315 -9.801 -1.343 1.00 88.75 83 HIS A CA 1
ATOM 666 C C . HIS A 1 83 ? -2.484 -10.910 -0.711 1.00 88.75 83 HIS A C 1
ATOM 668 O O . HIS A 1 83 ? -1.267 -10.939 -0.892 1.00 88.75 83 HIS A O 1
ATOM 674 N N . GLU A 1 84 ? -3.151 -11.799 0.026 1.00 85.50 84 GLU A N 1
ATOM 675 C CA . GLU A 1 84 ? -2.494 -12.837 0.829 1.00 85.50 84 GLU A CA 1
ATOM 676 C C . GLU A 1 84 ? -1.457 -12.204 1.783 1.00 85.50 84 GLU A C 1
ATOM 678 O O . GLU A 1 84 ? -1.778 -11.249 2.488 1.00 85.50 84 GLU A O 1
ATOM 683 N N . ASP A 1 85 ? -0.218 -12.698 1.782 1.00 84.38 85 ASP A N 1
ATOM 684 C CA . ASP A 1 85 ? 0.906 -12.178 2.572 1.00 84.38 85 ASP A CA 1
ATOM 685 C C . ASP A 1 85 ? 1.728 -11.099 1.831 1.00 84.38 85 ASP A C 1
ATOM 687 O O . ASP A 1 85 ? 2.852 -10.771 2.226 1.00 84.38 85 ASP A O 1
ATOM 691 N N . ALA A 1 86 ? 1.196 -10.544 0.736 1.00 90.88 86 ALA A N 1
ATOM 692 C CA . ALA A 1 86 ? 1.913 -9.612 -0.122 1.00 90.88 86 ALA A CA 1
ATOM 693 C C . ALA A 1 86 ? 1.201 -8.267 -0.309 1.00 90.88 86 ALA A C 1
ATOM 695 O O . ALA A 1 86 ? -0.026 -8.140 -0.303 1.00 90.88 86 ALA A O 1
ATOM 696 N N . LEU A 1 87 ? 2.019 -7.251 -0.568 1.00 94.06 87 LEU A N 1
ATOM 697 C CA . LEU A 1 87 ? 1.602 -5.925 -0.990 1.00 94.06 87 LEU A CA 1
ATOM 698 C C . LEU A 1 87 ? 1.890 -5.754 -2.484 1.00 94.06 87 LEU A C 1
ATOM 700 O O . LEU A 1 87 ? 3.023 -5.907 -2.930 1.00 94.06 87 LEU A O 1
ATOM 704 N N . LEU A 1 88 ? 0.871 -5.414 -3.268 1.00 95.56 88 LEU A N 1
ATOM 705 C CA . LEU A 1 88 ? 0.979 -5.206 -4.709 1.00 95.56 88 LEU A CA 1
ATOM 706 C C . LEU A 1 88 ? 0.879 -3.721 -5.051 1.00 95.56 88 LEU A C 1
ATOM 708 O O . LEU A 1 88 ? -0.186 -3.113 -4.913 1.00 95.56 88 LEU A O 1
ATOM 712 N N . LEU A 1 89 ? 1.961 -3.159 -5.581 1.00 94.12 89 LEU A N 1
ATOM 713 C CA . LEU A 1 89 ? 2.005 -1.799 -6.097 1.00 94.12 89 LEU A CA 1
ATOM 714 C C . LEU A 1 89 ? 1.565 -1.763 -7.562 1.00 94.12 89 LEU A C 1
ATOM 716 O O . LEU A 1 89 ? 2.057 -2.503 -8.418 1.00 94.12 89 LEU A O 1
ATOM 720 N N . ASN A 1 90 ? 0.621 -0.872 -7.855 1.00 93.56 90 ASN A N 1
ATOM 721 C CA . ASN A 1 90 ? 0.118 -0.614 -9.196 1.00 93.56 90 ASN A CA 1
ATOM 722 C C . ASN A 1 90 ? 0.074 0.894 -9.444 1.00 93.56 90 ASN A C 1
ATOM 724 O O . ASN A 1 90 ? -0.618 1.614 -8.731 1.00 93.56 90 ASN A O 1
ATOM 728 N N . GLY A 1 91 ? 0.765 1.356 -10.476 1.00 90.31 91 GLY A N 1
ATOM 729 C CA . GLY A 1 91 ? 0.635 2.692 -11.048 1.00 90.31 91 GLY A CA 1
ATOM 730 C C . GLY A 1 91 ? 0.131 2.622 -12.487 1.00 90.31 91 GLY A C 1
ATOM 731 O O . GLY A 1 91 ? -0.373 1.594 -12.950 1.00 90.31 91 GLY A O 1
ATOM 732 N N . GLU A 1 92 ? 0.292 3.715 -13.224 1.00 86.38 92 GLU A N 1
ATOM 733 C CA . GLU A 1 92 ? -0.077 3.779 -14.639 1.00 86.38 92 GLU A CA 1
ATOM 734 C C . GLU A 1 92 ? 0.777 2.821 -15.485 1.00 86.38 92 GLU A C 1
ATOM 736 O O . GLU A 1 92 ? 0.236 1.930 -16.141 1.0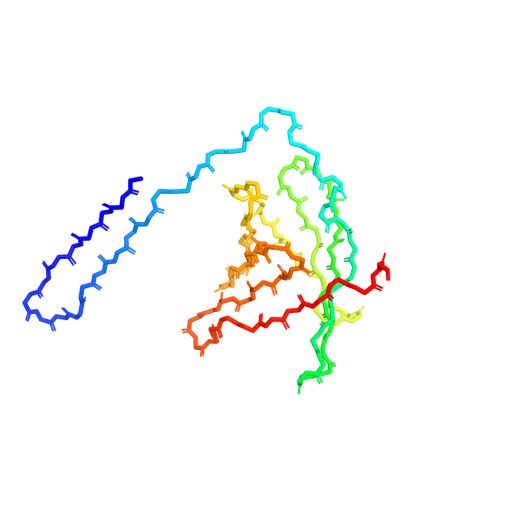0 86.38 92 GLU A O 1
ATOM 741 N N . ARG A 1 93 ? 2.107 2.941 -15.374 1.00 88.19 93 ARG A N 1
ATOM 742 C CA . ARG A 1 93 ? 3.099 2.154 -16.132 1.00 88.19 93 ARG A CA 1
ATOM 743 C C . ARG A 1 93 ? 3.653 0.945 -15.376 1.00 88.19 93 ARG A C 1
ATOM 745 O O . ARG A 1 93 ? 4.264 0.075 -15.980 1.00 88.19 93 ARG A O 1
ATOM 752 N N . ILE A 1 94 ? 3.444 0.894 -14.062 1.00 88.12 94 ILE A N 1
ATOM 753 C CA . ILE A 1 94 ? 3.960 -0.155 -13.176 1.00 88.12 94 ILE A CA 1
ATOM 754 C C . ILE A 1 94 ? 2.790 -1.030 -12.738 1.00 88.12 94 ILE A C 1
ATOM 756 O O . ILE A 1 94 ? 1.803 -0.506 -12.226 1.00 88.12 94 ILE A O 1
ATOM 760 N N . LYS A 1 95 ? 2.866 -2.349 -12.926 1.00 91.50 95 LYS A N 1
ATOM 761 C CA . LYS A 1 95 ? 1.765 -3.268 -12.603 1.00 91.50 95 LYS A CA 1
ATOM 762 C C . LYS A 1 95 ? 2.260 -4.407 -11.720 1.00 91.50 95 LYS A C 1
ATOM 764 O O . LYS A 1 95 ? 3.249 -5.045 -12.050 1.00 91.50 95 LYS A O 1
ATOM 769 N N . LYS A 1 96 ? 1.516 -4.683 -10.645 1.00 92.00 96 LYS A N 1
ATOM 770 C CA . LYS A 1 96 ? 1.682 -5.841 -9.750 1.00 92.00 96 LYS A CA 1
ATOM 771 C C . LYS A 1 96 ? 3.101 -6.033 -9.189 1.00 92.00 96 LYS A C 1
ATOM 773 O O . LYS A 1 96 ? 3.502 -7.170 -8.964 1.00 92.00 96 LYS A O 1
ATOM 778 N N . VAL A 1 97 ? 3.830 -4.950 -8.913 1.00 93.75 97 VAL A N 1
ATOM 779 C CA . VAL A 1 97 ? 5.127 -5.064 -8.225 1.00 93.75 97 VAL A CA 1
ATOM 780 C C . VAL A 1 97 ? 4.868 -5.551 -6.808 1.00 93.75 97 VAL A C 1
ATOM 782 O O . VAL A 1 97 ? 4.096 -4.937 -6.071 1.00 93.75 97 VAL A O 1
ATOM 785 N N . ARG A 1 98 ? 5.461 -6.690 -6.460 1.00 95.00 98 ARG A N 1
ATOM 786 C CA . ARG A 1 98 ? 5.145 -7.434 -5.243 1.00 95.00 98 ARG A CA 1
ATOM 787 C C . ARG A 1 98 ? 6.145 -7.126 -4.138 1.00 95.00 98 ARG A C 1
ATOM 789 O O . ARG A 1 98 ? 7.341 -7.241 -4.350 1.00 95.00 98 ARG A O 1
ATOM 796 N N . PHE A 1 99 ? 5.662 -6.786 -2.955 1.00 94.75 99 PHE A N 1
ATOM 797 C CA . PHE A 1 99 ? 6.474 -6.642 -1.754 1.00 94.75 99 PHE A CA 1
ATOM 798 C C . PHE A 1 99 ? 6.017 -7.661 -0.712 1.00 94.75 99 PHE A C 1
ATOM 800 O O . PHE A 1 99 ? 4.817 -7.887 -0.538 1.00 94.75 99 PHE A O 1
ATOM 807 N N . HIS A 1 100 ? 6.973 -8.252 -0.011 1.00 94.56 100 HIS A N 1
ATOM 808 C CA . HIS A 1 100 ? 6.756 -9.179 1.090 1.00 94.56 100 HIS A CA 1
ATOM 809 C C . HIS A 1 100 ? 6.941 -8.453 2.415 1.00 94.56 100 HIS A C 1
ATOM 811 O O . HIS A 1 100 ? 7.850 -7.635 2.551 1.00 94.56 100 HIS A O 1
ATOM 817 N N . ARG A 1 101 ? 6.089 -8.731 3.402 1.00 91.62 101 ARG A N 1
ATOM 818 C CA . ARG A 1 101 ? 6.258 -8.154 4.739 1.00 91.62 101 ARG A CA 1
ATOM 819 C C . ARG A 1 101 ? 7.558 -8.681 5.354 1.00 91.62 101 ARG A C 1
ATOM 821 O O . ARG A 1 101 ? 7.779 -9.887 5.365 1.00 91.62 101 ARG A O 1
ATOM 828 N N . LYS A 1 102 ? 8.412 -7.772 5.826 1.00 85.69 102 LYS A N 1
ATOM 829 C CA . LYS A 1 102 ? 9.728 -8.087 6.399 1.00 85.69 102 LYS A CA 1
ATOM 830 C C . LYS A 1 102 ? 9.651 -8.452 7.885 1.00 85.69 102 LYS A C 1
ATOM 832 O O . LYS A 1 102 ? 10.509 -9.170 8.375 1.00 85.69 102 LYS A O 1
ATOM 837 N N . ASP A 1 103 ? 8.618 -7.981 8.578 1.00 69.38 103 ASP A N 1
ATOM 838 C CA . ASP A 1 103 ? 8.463 -8.113 10.034 1.00 69.38 103 ASP A CA 1
ATOM 839 C C . ASP A 1 103 ? 7.815 -9.450 10.468 1.00 69.38 103 ASP A C 1
ATOM 841 O O . ASP A 1 103 ? 7.087 -9.478 11.460 1.00 69.38 103 ASP A O 1
ATOM 845 N N . LYS A 1 104 ? 7.998 -10.535 9.702 1.00 54.66 104 LYS A N 1
ATOM 846 C CA . LYS A 1 104 ? 7.374 -11.846 9.959 1.00 54.66 104 LYS A CA 1
ATOM 847 C C . LYS A 1 104 ? 8.422 -12.905 10.282 1.00 54.66 104 LYS A C 1
ATOM 849 O O . LYS A 1 104 ? 9.471 -12.906 9.601 1.00 54.66 104 LYS A O 1
#